Protein AF-A0A431LBN4-F1 (afdb_monomer_lite)

Foldseek 3Di:
DFWKWKDQPPDIDIADDPAQVVRVVVVLVVLCVVVVDPDPDDPHDCVSNVCVVVQNTKIWIDHPLNPDTRDIRGRDDPPPDDPVVVVVVVVVVCVVVSCVVVVVVVVVVVVPPPD

pLDDT: mean 71.43, std 18.52, range [35.38, 95.56]

Secondary structure (DSSP, 8-state):
-EEEEEE-SS-EEEEEESSHHHHHHHHHHHHHHGGG---TT-SS-HHHHHHHHTT---EEEEETTS--EEEEEPPP--SS--HHHHHHHHHHHHHHHHHHHHHHHHHHHHTTS--

Radius of gyration: 15.9 Å; chains: 1; bounding box: 34×31×49 Å

Sequence (115 aa):
MKKYLVATGIVLFRIEAETPQQAIATLKARIDARRHEVFQNAEIGMSLVTALDEHRLSFIVMDEGRTSLLGGELNWFEDGVPRSRYEEVVTRRLVNTMPALVSEHLYYQTDHTTA

Structure (mmCIF, N/CA/C/O backbone):
data_AF-A0A431LBN4-F1
#
_entry.id   AF-A0A431LBN4-F1
#
loop_
_atom_site.group_PDB
_atom_site.id
_atom_site.type_symbol
_atom_site.label_atom_id
_atom_site.label_alt_id
_atom_site.label_comp_id
_atom_site.label_asym_id
_atom_site.label_entity_id
_atom_site.label_seq_id
_atom_site.pdbx_PDB_ins_code
_atom_site.Cartn_x
_atom_site.Cartn_y
_atom_site.Cartn_z
_atom_site.occupancy
_atom_site.B_iso_or_equiv
_atom_site.auth_seq_id
_atom_site.auth_comp_id
_atom_site.auth_asym_id
_atom_site.auth_atom_id
_atom_site.pdbx_PDB_model_num
ATOM 1 N N . MET A 1 1 ? -6.814 12.893 12.541 1.00 72.06 1 MET A N 1
ATOM 2 C CA . MET A 1 1 ? -6.273 11.828 11.667 1.00 72.06 1 MET A CA 1
ATOM 3 C C . MET A 1 1 ? -6.048 10.565 12.479 1.00 72.06 1 MET A C 1
ATOM 5 O O . MET A 1 1 ? -5.709 10.672 13.652 1.00 72.06 1 MET A O 1
ATOM 9 N N . LYS A 1 2 ? -6.288 9.393 11.886 1.00 86.12 2 LYS A N 1
ATOM 10 C CA . LYS A 1 2 ? -6.039 8.078 12.492 1.00 86.12 2 LYS A CA 1
ATOM 11 C C . LYS A 1 2 ? -4.748 7.492 11.923 1.00 86.12 2 LYS A C 1
ATOM 13 O O . LYS A 1 2 ? -4.358 7.827 10.806 1.00 86.12 2 LYS A O 1
ATOM 18 N N . LYS A 1 3 ? -4.105 6.613 12.687 1.00 87.81 3 LYS A N 1
ATOM 19 C CA . LYS A 1 3 ? -2.928 5.863 12.249 1.00 87.81 3 LYS A CA 1
ATOM 20 C C . LYS A 1 3 ? -3.352 4.496 11.736 1.00 87.81 3 LYS A C 1
ATOM 22 O O . LYS A 1 3 ? -4.072 3.765 12.414 1.00 87.81 3 LYS A O 1
ATOM 27 N N . TYR A 1 4 ? -2.896 4.175 10.537 1.00 88.19 4 TYR A N 1
ATOM 28 C CA . TYR A 1 4 ? -3.131 2.909 9.866 1.00 88.19 4 TYR A CA 1
ATOM 29 C C . TYR A 1 4 ? -1.805 2.219 9.567 1.00 88.19 4 TYR A C 1
ATOM 31 O O . TYR A 1 4 ? -0.770 2.866 9.380 1.00 88.19 4 TYR A O 1
ATOM 39 N N . LEU A 1 5 ? -1.856 0.895 9.476 1.00 88.50 5 LEU A N 1
ATOM 40 C CA . LEU A 1 5 ? -0.776 0.089 8.930 1.00 88.50 5 LEU A CA 1
ATOM 41 C C . LEU A 1 5 ? -1.177 -0.404 7.550 1.00 88.50 5 LEU A C 1
ATOM 43 O O . LEU A 1 5 ? -2.177 -1.102 7.414 1.00 88.50 5 LEU A O 1
ATOM 47 N N . VAL A 1 6 ? -0.394 -0.051 6.534 1.00 88.31 6 VAL A N 1
ATOM 48 C CA . VAL A 1 6 ? -0.625 -0.482 5.156 1.00 88.31 6 VAL A CA 1
ATOM 49 C C . VAL A 1 6 ? 0.472 -1.460 4.749 1.00 88.31 6 VAL A C 1
ATOM 51 O O . VAL A 1 6 ? 1.648 -1.098 4.701 1.00 88.31 6 VAL A O 1
ATOM 54 N N . ALA A 1 7 ? 0.096 -2.707 4.478 1.00 87.62 7 ALA A N 1
ATOM 55 C CA . ALA A 1 7 ? 0.998 -3.758 4.025 1.00 87.62 7 ALA A CA 1
ATOM 56 C C . ALA A 1 7 ? 0.959 -3.896 2.499 1.00 87.62 7 ALA A C 1
ATOM 58 O O . ALA A 1 7 ? -0.117 -3.904 1.907 1.00 87.62 7 ALA A O 1
ATOM 59 N N . THR A 1 8 ? 2.131 -4.066 1.884 1.00 82.25 8 THR A N 1
ATOM 60 C CA . THR A 1 8 ? 2.315 -4.314 0.436 1.00 82.25 8 THR A CA 1
ATOM 61 C C . THR A 1 8 ? 2.730 -5.764 0.143 1.00 82.25 8 THR A C 1
ATOM 63 O O . THR A 1 8 ? 3.473 -6.054 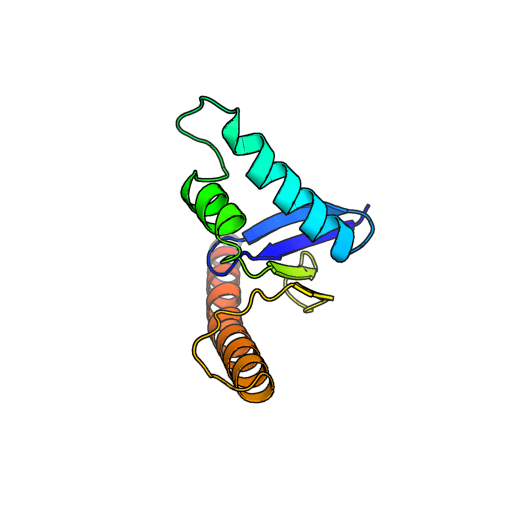-0.793 1.00 82.25 8 THR A O 1
ATOM 66 N N . GLY A 1 9 ? 2.299 -6.696 1.000 1.00 70.56 9 GLY A N 1
ATOM 67 C CA . GLY A 1 9 ? 2.702 -8.105 0.996 1.00 70.56 9 GLY A CA 1
ATOM 68 C C . GLY A 1 9 ? 3.787 -8.410 2.031 1.00 70.56 9 GLY A C 1
ATOM 69 O O . GLY A 1 9 ? 3.517 -9.136 2.982 1.00 70.56 9 GLY A O 1
ATOM 70 N N . ILE A 1 10 ? 4.990 -7.848 1.864 1.00 65.00 10 ILE A N 1
ATOM 71 C CA . ILE A 1 10 ? 6.151 -8.121 2.744 1.00 65.00 10 ILE A CA 1
ATOM 72 C C . ILE A 1 10 ? 6.507 -6.908 3.615 1.00 65.00 10 ILE A C 1
ATOM 74 O O . ILE A 1 10 ? 6.956 -7.067 4.746 1.00 65.00 10 ILE A O 1
ATOM 78 N N . VAL A 1 11 ? 6.280 -5.690 3.112 1.00 78.50 11 VAL A N 1
ATOM 79 C CA . VAL A 1 11 ? 6.641 -4.448 3.810 1.00 78.50 11 VAL A CA 1
ATOM 80 C C . VAL A 1 11 ? 5.398 -3.786 4.392 1.00 78.50 11 VAL A C 1
ATOM 82 O O . VAL A 1 11 ? 4.350 -3.730 3.741 1.00 78.50 11 VAL A O 1
ATOM 85 N N . LEU A 1 12 ? 5.532 -3.275 5.615 1.00 85.19 12 LEU A N 1
ATOM 86 C CA . LEU A 1 12 ? 4.501 -2.574 6.374 1.00 85.19 12 LEU A CA 1
ATOM 87 C C . LEU A 1 12 ? 4.874 -1.103 6.535 1.00 85.19 12 LEU A C 1
ATOM 89 O O . LEU A 1 12 ? 5.970 -0.790 6.992 1.00 85.19 12 LEU A O 1
ATOM 93 N N . PHE A 1 13 ? 3.929 -0.216 6.241 1.00 89.44 13 PHE A N 1
ATOM 94 C CA . PHE A 1 13 ? 4.096 1.226 6.375 1.00 89.44 13 PHE A CA 1
ATOM 95 C C . PHE A 1 13 ? 3.091 1.789 7.371 1.00 89.44 13 PHE A C 1
ATOM 97 O O . PHE A 1 13 ? 1.906 1.456 7.326 1.00 89.44 13 PHE A O 1
ATOM 104 N N . ARG A 1 14 ? 3.553 2.680 8.250 1.00 91.62 14 ARG A N 1
ATOM 105 C CA . ARG A 1 14 ? 2.667 3.506 9.079 1.00 91.62 14 ARG A CA 1
ATOM 106 C C . ARG A 1 14 ? 2.213 4.712 8.269 1.00 91.62 14 ARG A C 1
ATOM 108 O O . ARG A 1 14 ? 3.049 5.434 7.727 1.00 91.62 14 ARG A O 1
ATOM 115 N N . ILE A 1 15 ? 0.902 4.913 8.184 1.00 92.56 15 ILE A N 1
ATOM 116 C CA . ILE A 1 15 ? 0.281 5.988 7.409 1.00 92.56 15 ILE A CA 1
ATOM 117 C C . ILE A 1 15 ? -0.759 6.695 8.272 1.00 92.56 15 ILE A C 1
ATOM 119 O O . ILE A 1 15 ? -1.640 6.056 8.844 1.00 92.56 15 ILE A O 1
ATOM 123 N N . GLU A 1 16 ? -0.678 8.020 8.343 1.00 92.62 16 GLU A N 1
ATOM 124 C CA . GLU A 1 16 ? -1.726 8.839 8.944 1.00 92.62 16 GLU A CA 1
ATOM 125 C C . GLU A 1 16 ? -2.733 9.261 7.872 1.00 92.62 16 GLU A C 1
ATOM 127 O O . GLU A 1 16 ? -2.357 9.861 6.867 1.00 92.62 16 GLU A O 1
ATOM 132 N N . ALA A 1 17 ? -4.010 8.940 8.075 1.00 93.00 17 ALA A N 1
ATOM 133 C CA . ALA A 1 17 ? -5.093 9.289 7.155 1.00 93.00 17 ALA A CA 1
ATOM 134 C C . ALA A 1 17 ? -6.440 9.375 7.893 1.00 93.00 17 ALA A C 1
ATOM 136 O O . ALA A 1 17 ? -6.549 9.007 9.066 1.00 93.00 17 ALA A O 1
ATOM 137 N N . GLU A 1 18 ? -7.497 9.856 7.240 1.00 91.69 18 GLU A N 1
ATOM 138 C CA . GLU A 1 18 ? -8.842 9.852 7.836 1.00 91.69 18 GLU A CA 1
ATOM 139 C C . GLU A 1 18 ? -9.549 8.518 7.592 1.00 91.69 18 GLU A C 1
ATOM 141 O O . GLU A 1 18 ? -10.190 7.981 8.500 1.00 91.69 18 GLU A O 1
ATOM 146 N N . THR A 1 19 ? -9.349 7.921 6.414 1.00 90.38 19 THR A N 1
ATOM 147 C CA . THR A 1 19 ? -9.958 6.643 6.016 1.00 90.38 19 THR A CA 1
ATOM 148 C C . THR A 1 19 ? -8.915 5.606 5.575 1.00 90.38 19 THR A C 1
ATOM 150 O O . THR A 1 19 ? -7.818 5.979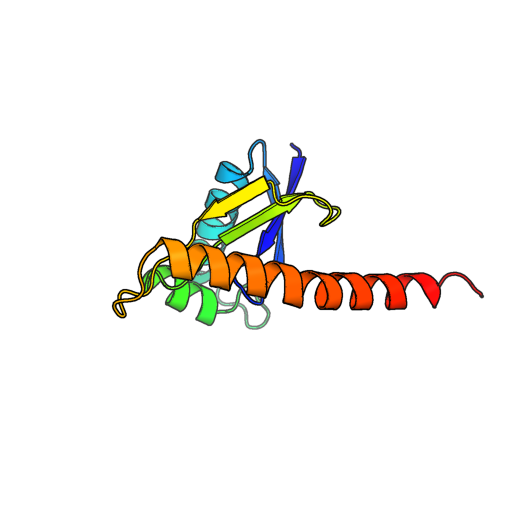 5.147 1.00 90.38 19 THR A O 1
ATOM 153 N N . PRO A 1 20 ? -9.238 4.297 5.623 1.00 86.56 20 PRO A N 1
ATOM 154 C CA . PRO A 1 20 ? -8.366 3.250 5.087 1.00 86.56 20 PRO A CA 1
ATOM 155 C C . PRO A 1 20 ? -8.019 3.448 3.604 1.00 86.56 20 PRO A C 1
ATOM 157 O O . PRO A 1 20 ? -6.878 3.247 3.198 1.00 86.56 20 PRO A O 1
ATOM 160 N N . GLN A 1 21 ? -8.982 3.896 2.794 1.00 88.12 21 GLN A N 1
ATOM 161 C CA . GLN A 1 21 ? -8.785 4.163 1.366 1.00 88.12 21 GLN A CA 1
ATOM 162 C C . GLN A 1 21 ? -7.795 5.308 1.145 1.00 88.12 21 GLN A C 1
ATOM 164 O O . GLN A 1 21 ? -6.909 5.209 0.297 1.00 88.12 21 GLN A O 1
ATOM 169 N N . GLN A 1 22 ? -7.896 6.375 1.944 1.00 92.81 22 GLN A N 1
ATOM 170 C CA . GLN A 1 22 ? -6.909 7.449 1.916 1.00 92.81 22 GLN A CA 1
ATOM 171 C C . GLN A 1 22 ? -5.523 6.940 2.322 1.00 92.81 22 GLN A C 1
ATOM 173 O O . GLN A 1 22 ? -4.549 7.322 1.688 1.00 92.81 22 GLN A O 1
ATOM 178 N N . ALA A 1 23 ? -5.416 6.035 3.301 1.00 92.31 23 ALA A N 1
ATOM 179 C CA . ALA A 1 23 ? -4.124 5.471 3.694 1.00 92.31 23 ALA A CA 1
ATOM 180 C C . ALA A 1 23 ? -3.428 4.725 2.536 1.00 92.31 23 ALA A C 1
ATOM 182 O O . ALA A 1 23 ? -2.223 4.887 2.332 1.00 92.31 23 ALA A O 1
ATOM 183 N N . ILE A 1 24 ? -4.183 3.958 1.739 1.00 91.25 24 ILE A N 1
ATOM 184 C CA . ILE A 1 24 ? -3.662 3.309 0.523 1.00 91.25 24 ILE A CA 1
ATOM 185 C C . ILE A 1 24 ? -3.225 4.360 -0.500 1.00 91.25 24 ILE A C 1
ATOM 187 O O . ILE A 1 24 ? -2.113 4.278 -1.021 1.00 91.25 24 ILE A O 1
ATOM 191 N N . ALA A 1 25 ? -4.071 5.357 -0.775 1.00 93.75 25 ALA A N 1
ATOM 192 C CA . ALA A 1 25 ? -3.759 6.418 -1.730 1.00 93.75 25 ALA A CA 1
ATOM 193 C C . ALA A 1 25 ? -2.491 7.195 -1.331 1.00 93.75 25 ALA A C 1
ATOM 195 O O . ALA A 1 25 ? -1.621 7.432 -2.168 1.00 93.75 25 ALA A O 1
ATOM 196 N N . THR A 1 26 ? -2.336 7.516 -0.044 1.00 95.56 26 THR A N 1
ATOM 197 C CA . THR A 1 26 ? -1.138 8.159 0.504 1.00 95.56 26 THR A CA 1
ATOM 198 C C . THR A 1 26 ? 0.099 7.283 0.334 1.00 95.56 26 THR A C 1
ATOM 200 O O . THR A 1 26 ? 1.139 7.789 -0.085 1.00 95.56 26 THR A O 1
ATOM 203 N N . LEU A 1 27 ? 0.018 5.975 0.612 1.00 93.94 27 LEU A N 1
ATOM 204 C CA . LEU A 1 27 ? 1.159 5.083 0.395 1.00 93.94 27 LEU A CA 1
ATOM 205 C C . LEU A 1 27 ? 1.533 4.998 -1.092 1.00 93.94 27 LEU A C 1
ATOM 207 O O . LEU A 1 27 ? 2.713 5.085 -1.417 1.00 93.94 27 LEU A O 1
ATOM 211 N N . LYS A 1 28 ? 0.556 4.889 -1.998 1.00 93.50 28 LYS A N 1
ATOM 212 C CA . LYS A 1 28 ? 0.812 4.907 -3.447 1.00 93.50 28 LYS A CA 1
ATOM 213 C C . LYS A 1 28 ? 1.513 6.192 -3.881 1.00 93.50 28 LYS A C 1
ATOM 215 O O . LYS A 1 28 ? 2.493 6.115 -4.611 1.00 93.50 28 LYS A O 1
ATOM 220 N N . ALA A 1 29 ? 1.075 7.347 -3.381 1.00 93.56 29 ALA A N 1
ATOM 221 C CA . ALA A 1 29 ? 1.720 8.627 -3.665 1.00 93.56 29 ALA A CA 1
ATOM 222 C C . ALA A 1 29 ? 3.161 8.691 -3.128 1.00 93.56 29 ALA A C 1
ATOM 224 O O . ALA A 1 29 ? 4.043 9.191 -3.818 1.00 93.56 29 ALA A O 1
ATOM 225 N N . ARG A 1 30 ? 3.432 8.142 -1.933 1.00 92.75 30 ARG A N 1
ATOM 226 C CA . ARG A 1 30 ? 4.803 8.027 -1.395 1.00 92.75 30 ARG A CA 1
ATOM 227 C C . ARG A 1 30 ? 5.683 7.123 -2.261 1.00 92.75 30 ARG A C 1
ATOM 229 O O . ARG A 1 30 ? 6.835 7.463 -2.516 1.00 92.75 30 ARG A O 1
ATOM 236 N N . ILE A 1 31 ? 5.148 5.986 -2.713 1.00 90.94 31 ILE A N 1
ATOM 237 C CA . ILE A 1 31 ? 5.858 5.077 -3.622 1.00 90.94 31 ILE A CA 1
ATOM 238 C C . ILE A 1 31 ? 6.141 5.777 -4.953 1.00 90.94 31 ILE A C 1
ATOM 240 O O . ILE A 1 31 ? 7.244 5.672 -5.468 1.00 90.94 31 ILE A O 1
ATOM 244 N N . ASP A 1 32 ? 5.193 6.532 -5.496 1.00 90.81 32 ASP A N 1
ATOM 245 C CA . ASP A 1 32 ? 5.398 7.252 -6.752 1.00 90.81 32 ASP A CA 1
ATOM 246 C C . ASP A 1 32 ? 6.430 8.387 -6.615 1.00 90.81 32 ASP A C 1
ATOM 248 O O . ASP A 1 32 ? 7.355 8.496 -7.421 1.00 90.81 32 ASP A O 1
ATOM 252 N N . ALA A 1 33 ? 6.363 9.162 -5.526 1.00 89.31 33 ALA A N 1
ATOM 253 C CA . ALA A 1 33 ? 7.318 10.231 -5.229 1.00 89.31 33 ALA A CA 1
ATOM 254 C C . ALA A 1 33 ? 8.767 9.723 -5.137 1.00 89.31 33 ALA A C 1
ATOM 256 O O . ALA A 1 33 ? 9.697 10.422 -5.553 1.00 89.31 33 ALA A O 1
ATOM 257 N N . ARG A 1 34 ? 8.962 8.472 -4.685 1.00 86.81 34 ARG A N 1
ATOM 258 C CA . ARG A 1 34 ? 10.277 7.821 -4.616 1.00 86.81 34 ARG A CA 1
ATOM 259 C C . ARG A 1 34 ? 11.019 7.832 -5.954 1.00 86.81 34 ARG A C 1
ATOM 261 O O . ARG A 1 34 ? 12.249 7.860 -5.931 1.00 86.81 34 ARG A O 1
ATOM 268 N N . ARG A 1 35 ? 10.329 7.855 -7.103 1.00 86.38 35 ARG A N 1
ATOM 269 C CA . ARG A 1 35 ? 10.961 7.960 -8.437 1.00 86.38 35 ARG A CA 1
ATOM 270 C C . ARG A 1 35 ? 11.929 9.129 -8.555 1.00 86.38 35 ARG A C 1
ATOM 272 O O . ARG A 1 35 ? 12.906 9.045 -9.292 1.00 86.38 35 ARG A O 1
ATOM 279 N N . HIS A 1 36 ? 11.628 10.217 -7.858 1.00 84.00 36 HIS A N 1
ATOM 280 C CA . HIS A 1 36 ? 12.351 11.475 -7.967 1.00 84.00 36 HIS A CA 1
ATOM 281 C C . HIS A 1 36 ? 13.386 11.663 -6.847 1.00 84.00 36 HIS A C 1
ATOM 283 O O . HIS A 1 36 ? 14.127 12.644 -6.854 1.00 84.00 36 HIS A O 1
ATOM 289 N N . GLU A 1 37 ? 13.481 10.725 -5.900 1.00 81.62 37 GLU A N 1
ATOM 290 C CA . GLU A 1 37 ? 14.446 10.784 -4.801 1.00 81.62 37 GLU A CA 1
ATOM 291 C C . GLU A 1 37 ? 15.789 10.141 -5.190 1.00 81.62 37 GLU A C 1
ATOM 293 O O . GLU A 1 37 ? 15.853 9.031 -5.718 1.00 81.62 37 GLU A O 1
ATOM 298 N N . VAL A 1 38 ? 16.902 10.812 -4.886 1.00 66.94 38 VAL A N 1
ATOM 299 C CA . VAL A 1 38 ? 18.257 10.370 -5.289 1.00 66.94 38 VAL A CA 1
ATOM 300 C C . VAL A 1 38 ? 18.974 9.581 -4.174 1.00 66.94 38 VAL A C 1
ATOM 302 O O . VAL A 1 38 ? 20.078 9.073 -4.355 1.00 66.94 38 VAL A O 1
ATOM 305 N N . PHE A 1 39 ? 18.363 9.437 -2.996 1.00 70.50 39 PHE A N 1
ATOM 306 C CA . PHE A 1 39 ? 19.050 8.926 -1.807 1.00 70.50 39 PHE A CA 1
ATOM 307 C C . PHE A 1 39 ? 19.210 7.396 -1.780 1.00 70.50 39 PHE A C 1
ATOM 309 O O . PHE A 1 39 ? 18.290 6.644 -2.107 1.00 70.50 39 PHE A O 1
ATOM 316 N N . GLN A 1 40 ? 20.380 6.941 -1.313 1.00 59.31 40 GLN A N 1
ATOM 317 C CA . GLN A 1 40 ? 20.745 5.521 -1.198 1.00 59.31 40 GLN A CA 1
ATOM 318 C C . GLN A 1 40 ? 20.054 4.779 -0.030 1.00 59.31 40 GLN A C 1
ATOM 320 O O . GLN A 1 40 ? 20.011 3.556 -0.053 1.00 59.31 40 GLN A O 1
ATOM 325 N N . ASN A 1 41 ? 19.450 5.491 0.935 1.00 61.03 41 ASN A N 1
ATOM 326 C CA . ASN A 1 41 ? 18.826 4.917 2.146 1.00 61.03 41 ASN A CA 1
ATOM 327 C C . ASN A 1 41 ? 17.318 5.209 2.252 1.00 61.03 41 ASN A C 1
ATOM 329 O O . ASN A 1 41 ? 16.802 5.481 3.335 1.00 61.03 41 ASN A O 1
ATOM 333 N N . ALA A 1 42 ? 16.608 5.230 1.127 1.00 70.69 42 ALA A N 1
ATOM 334 C CA . ALA A 1 42 ? 15.179 5.517 1.135 1.00 70.69 42 ALA A CA 1
ATOM 335 C C . ALA A 1 42 ? 14.373 4.391 1.812 1.00 70.69 42 ALA A C 1
ATOM 337 O O . ALA A 1 42 ? 14.602 3.213 1.547 1.00 70.69 42 ALA A O 1
ATOM 338 N N . GLU A 1 43 ? 13.383 4.767 2.629 1.00 77.94 43 GLU A N 1
ATOM 339 C CA . GLU A 1 43 ? 12.432 3.846 3.282 1.00 77.94 43 GLU A CA 1
ATOM 340 C C . GLU A 1 43 ? 11.663 2.988 2.260 1.00 77.94 43 GLU A C 1
ATOM 342 O O . GLU A 1 43 ? 11.269 1.858 2.542 1.00 77.94 43 GLU A O 1
ATOM 347 N N . ILE A 1 44 ? 11.475 3.519 1.048 1.00 85.12 44 ILE A N 1
ATOM 348 C CA . ILE A 1 44 ? 10.840 2.833 -0.075 1.00 85.12 44 ILE A CA 1
ATOM 349 C C . ILE A 1 44 ? 11.917 2.458 -1.094 1.00 85.12 44 ILE A C 1
ATOM 351 O O . ILE A 1 44 ? 12.577 3.315 -1.688 1.00 85.12 44 ILE A O 1
ATOM 355 N N . GLY A 1 45 ? 12.083 1.155 -1.317 1.00 84.81 45 GLY A N 1
ATOM 356 C CA . GLY A 1 45 ? 12.952 0.633 -2.369 1.00 84.81 45 GLY A CA 1
ATOM 357 C C . GLY A 1 45 ? 12.340 0.800 -3.762 1.00 84.81 45 GLY A C 1
ATOM 358 O O . GLY A 1 45 ? 11.124 0.705 -3.931 1.00 84.81 45 GLY A O 1
ATOM 359 N N . MET A 1 46 ? 13.185 0.967 -4.786 1.00 87.75 46 MET A N 1
ATOM 360 C CA . MET A 1 46 ? 12.739 1.076 -6.187 1.00 87.75 46 MET A CA 1
ATOM 361 C C . MET A 1 46 ? 11.953 -0.150 -6.677 1.00 87.75 46 MET A C 1
ATOM 363 O O . MET A 1 46 ? 11.120 -0.023 -7.567 1.00 87.75 46 MET A O 1
ATOM 367 N N . SER A 1 47 ? 12.144 -1.320 -6.059 1.00 85.50 47 SER A N 1
ATOM 368 C CA . SER A 1 47 ? 11.357 -2.526 -6.347 1.00 85.50 47 SER A CA 1
ATOM 369 C C . SER A 1 47 ? 9.857 -2.349 -6.083 1.00 85.50 47 SER A C 1
ATOM 371 O O . SER A 1 47 ? 9.049 -2.927 -6.806 1.00 85.50 47 SER A O 1
ATOM 373 N N . LEU A 1 48 ? 9.470 -1.537 -5.091 1.00 86.69 48 LEU A N 1
ATOM 374 C CA . LEU A 1 48 ? 8.065 -1.208 -4.837 1.00 86.69 48 LEU A CA 1
ATOM 375 C C . LEU A 1 48 ? 7.504 -0.269 -5.905 1.00 86.69 48 LEU A C 1
ATOM 377 O O . LEU A 1 48 ? 6.347 -0.416 -6.280 1.00 86.69 48 LEU A O 1
ATOM 381 N N . VAL A 1 49 ? 8.321 0.647 -6.428 1.00 89.25 49 VAL A N 1
ATOM 382 C CA . VAL A 1 49 ? 7.934 1.526 -7.541 1.00 89.25 49 VAL A CA 1
ATOM 383 C C . VAL A 1 49 ? 7.646 0.694 -8.788 1.00 89.25 49 VAL A C 1
ATOM 385 O O . VAL A 1 49 ? 6.557 0.780 -9.345 1.00 89.25 49 VAL A O 1
ATOM 388 N N . THR A 1 50 ? 8.571 -0.193 -9.164 1.00 88.31 50 THR A N 1
ATOM 389 C CA . THR A 1 50 ? 8.389 -1.103 -10.304 1.00 88.31 50 THR A CA 1
ATOM 390 C C . THR A 1 50 ? 7.170 -2.009 -10.121 1.00 88.31 50 THR A C 1
ATOM 392 O O . THR A 1 50 ? 6.376 -2.178 -11.040 1.00 88.31 50 THR A O 1
ATOM 395 N N . ALA A 1 51 ? 6.964 -2.563 -8.923 1.00 85.56 51 ALA A N 1
ATOM 396 C CA . ALA A 1 51 ? 5.796 -3.397 -8.655 1.00 85.56 51 ALA A CA 1
ATOM 397 C C . ALA A 1 51 ? 4.472 -2.608 -8.681 1.00 85.56 51 ALA A C 1
ATOM 399 O O . ALA A 1 51 ? 3.431 -3.191 -8.993 1.00 85.56 51 ALA A O 1
ATOM 400 N N . LEU A 1 52 ? 4.490 -1.313 -8.341 1.00 87.00 52 LEU A N 1
ATOM 401 C CA . LEU A 1 52 ? 3.327 -0.434 -8.470 1.00 87.00 52 LEU A CA 1
ATOM 402 C C . LEU A 1 52 ? 2.982 -0.198 -9.946 1.00 87.00 52 LEU A C 1
ATOM 404 O O . LEU A 1 52 ? 1.813 -0.333 -10.302 1.00 87.00 52 LEU A O 1
ATOM 408 N N . ASP A 1 53 ? 3.986 0.085 -10.783 1.00 87.62 53 ASP A N 1
ATOM 409 C CA . ASP A 1 53 ? 3.833 0.285 -12.236 1.00 87.62 53 ASP A CA 1
ATOM 410 C C . ASP A 1 53 ? 3.263 -0.937 -12.944 1.00 87.62 53 ASP A C 1
ATOM 412 O O . ASP A 1 53 ? 2.397 -0.834 -13.806 1.00 87.62 53 ASP A O 1
ATOM 416 N N . GLU A 1 54 ? 3.736 -2.11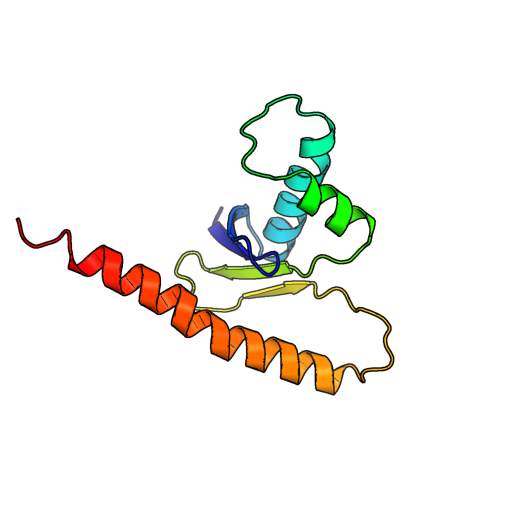6 -12.555 1.00 86.12 54 GLU A N 1
ATOM 417 C CA . GLU A 1 54 ? 3.305 -3.382 -13.141 1.00 86.12 54 GLU A CA 1
ATOM 418 C C . GLU A 1 54 ? 1.962 -3.862 -12.564 1.00 86.12 54 GLU A C 1
ATOM 420 O O . GLU A 1 54 ? 1.546 -4.986 -12.832 1.00 86.12 54 GLU A O 1
ATOM 425 N N . HIS A 1 55 ? 1.295 -3.043 -11.739 1.00 83.75 55 HIS A N 1
ATOM 426 C CA . HIS A 1 55 ? 0.056 -3.389 -11.040 1.00 83.75 55 HIS A CA 1
ATOM 427 C C . HIS A 1 55 ? 0.155 -4.710 -10.256 1.00 83.75 55 HIS A C 1
ATOM 429 O O . HIS A 1 55 ? -0.806 -5.462 -10.150 1.00 83.75 55 HIS A O 1
ATOM 435 N N . ARG A 1 56 ? 1.326 -5.003 -9.676 1.00 82.31 56 ARG A N 1
ATOM 436 C CA . ARG A 1 56 ? 1.604 -6.248 -8.935 1.00 82.31 56 ARG A CA 1
ATOM 437 C C . ARG A 1 56 ? 1.434 -6.116 -7.425 1.00 82.31 56 ARG A C 1
ATOM 439 O O . ARG A 1 56 ? 1.429 -7.120 -6.714 1.00 82.31 56 ARG A O 1
ATOM 446 N N . LEU A 1 57 ? 1.319 -4.891 -6.910 1.00 82.00 57 LEU A N 1
ATOM 447 C CA . LEU A 1 57 ? 1.168 -4.647 -5.475 1.00 82.00 57 LEU A CA 1
ATOM 448 C C . LEU A 1 57 ? -0.263 -4.875 -5.002 1.00 82.00 57 LEU A C 1
ATOM 4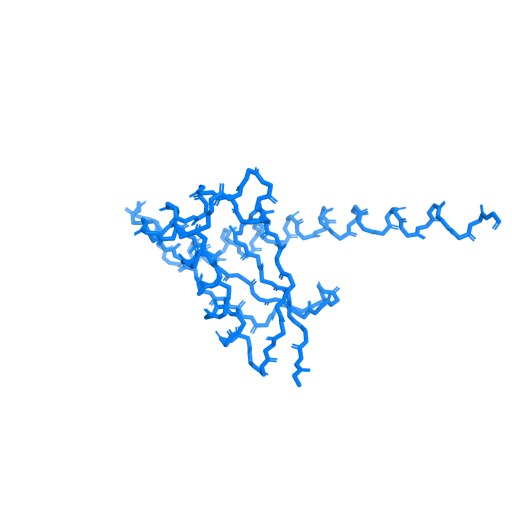50 O O . LEU A 1 57 ? -1.193 -4.260 -5.510 1.00 82.00 57 LEU A O 1
ATOM 454 N N . SER A 1 58 ? -0.421 -5.688 -3.965 1.00 83.31 58 SER A N 1
ATOM 455 C CA . SER A 1 58 ? -1.643 -5.735 -3.163 1.00 83.31 58 SER A CA 1
ATOM 456 C C . SER A 1 58 ? -1.459 -4.904 -1.898 1.00 83.31 58 SER A C 1
ATOM 458 O O . SER A 1 58 ? -0.405 -4.972 -1.272 1.00 83.31 58 SER A O 1
ATOM 460 N N . PHE A 1 59 ? -2.482 -4.151 -1.514 1.00 85.94 59 PHE A N 1
ATOM 461 C CA . PHE A 1 59 ? -2.504 -3.274 -0.351 1.00 85.94 59 PHE A CA 1
ATOM 462 C C . PHE A 1 59 ? -3.498 -3.792 0.670 1.00 85.94 59 PHE A C 1
ATOM 464 O O . PHE A 1 59 ? -4.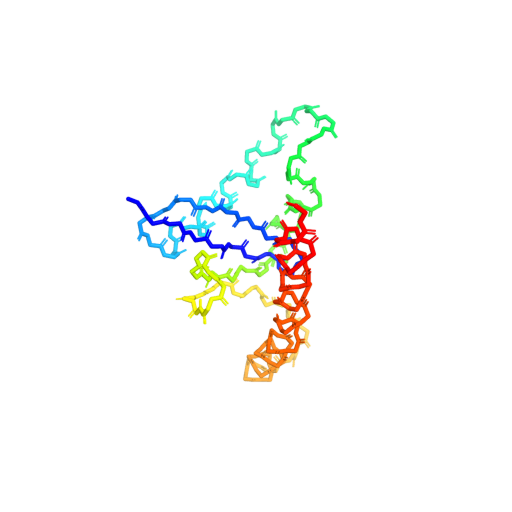644 -4.079 0.340 1.00 85.94 59 PHE A O 1
ATOM 471 N N . ILE A 1 60 ? -3.074 -3.880 1.920 1.00 87.50 60 ILE A N 1
ATOM 472 C CA . ILE A 1 60 ? -3.911 -4.335 3.028 1.00 87.50 60 ILE A CA 1
ATOM 473 C C . ILE A 1 60 ? -3.801 -3.310 4.139 1.00 87.50 60 ILE A C 1
ATOM 475 O O . ILE A 1 60 ? -2.693 -2.943 4.514 1.00 87.50 60 ILE A O 1
ATOM 479 N N . VAL A 1 61 ? -4.932 -2.850 4.661 1.00 86.62 61 VAL A N 1
ATOM 480 C CA . VAL A 1 61 ? -4.990 -1.819 5.696 1.00 86.62 61 VAL A CA 1
ATOM 481 C C . VAL A 1 61 ? -5.471 -2.427 6.996 1.00 86.62 61 VAL A C 1
ATOM 483 O O . VAL A 1 61 ? -6.547 -3.018 7.056 1.00 86.62 61 VAL A O 1
ATOM 486 N N . MET A 1 62 ? -4.691 -2.229 8.046 1.00 86.75 62 MET A N 1
ATOM 487 C CA . MET A 1 62 ? -5.021 -2.600 9.413 1.00 86.75 62 MET A CA 1
ATOM 488 C C . MET A 1 62 ? -5.065 -1.352 10.292 1.00 86.75 62 MET A C 1
ATOM 490 O O . MET A 1 62 ? -4.510 -0.303 9.940 1.00 86.75 62 MET A O 1
ATOM 494 N N . ASP A 1 63 ? -5.703 -1.464 11.452 1.00 83.00 63 ASP A N 1
ATOM 495 C CA . ASP A 1 63 ? -5.464 -0.493 12.519 1.00 83.00 63 ASP A CA 1
ATOM 496 C C . ASP A 1 63 ? -3.994 -0.531 12.986 1.00 83.00 63 ASP A C 1
ATOM 498 O O . ASP A 1 63 ? -3.237 -1.462 12.699 1.00 83.00 63 ASP A O 1
ATOM 502 N N . GLU A 1 64 ? -3.559 0.517 13.689 1.00 79.12 64 GLU A N 1
ATOM 503 C CA . GLU A 1 64 ? -2.177 0.637 14.171 1.00 79.12 64 GLU A CA 1
ATOM 504 C C . GLU A 1 64 ? -1.754 -0.516 15.099 1.00 79.12 64 GLU A C 1
ATOM 506 O O . GLU A 1 64 ? -0.578 -0.882 15.133 1.00 79.12 64 GLU A O 1
ATOM 511 N N . GLY A 1 65 ? -2.711 -1.118 15.810 1.00 74.44 65 GLY A N 1
ATOM 512 C CA . GLY A 1 65 ? -2.481 -2.254 16.698 1.00 74.44 65 GLY A CA 1
ATOM 513 C C . GLY A 1 65 ? -2.332 -3.596 15.977 1.00 74.44 65 GLY A C 1
ATOM 514 O O . GLY A 1 65 ? -2.018 -4.584 16.635 1.00 74.44 65 GLY A O 1
ATOM 515 N N . ARG A 1 66 ? -2.545 -3.650 14.652 1.00 70.31 66 ARG A N 1
ATOM 516 C CA . ARG A 1 66 ? -2.662 -4.894 13.863 1.00 70.31 66 ARG A CA 1
ATOM 517 C C . ARG A 1 66 ? -3.757 -5.828 14.386 1.00 70.31 66 ARG A C 1
ATOM 519 O O . ARG A 1 66 ? -3.677 -7.037 14.179 1.00 70.31 66 ARG A O 1
ATOM 526 N N . THR A 1 67 ? -4.756 -5.298 15.085 1.00 66.50 67 THR A N 1
ATOM 527 C CA . THR A 1 67 ? -5.809 -6.111 15.702 1.00 66.50 67 THR A CA 1
ATOM 528 C C . THR A 1 67 ? -6.964 -6.352 14.739 1.00 66.50 67 THR A C 1
ATOM 530 O O . THR A 1 67 ? -7.596 -7.406 14.809 1.00 66.50 67 THR A O 1
ATOM 533 N N . SER A 1 68 ? -7.196 -5.428 13.801 1.00 71.00 68 SER A N 1
ATOM 534 C CA . SER A 1 68 ? -8.297 -5.520 12.839 1.00 71.00 68 SER A CA 1
ATOM 535 C C . SER A 1 68 ? -7.852 -5.235 11.408 1.00 71.00 68 SER A C 1
ATOM 537 O O . SER A 1 68 ? -7.186 -4.236 11.128 1.00 71.00 68 SER A O 1
ATOM 539 N N . LEU A 1 69 ? -8.306 -6.081 10.479 1.00 79.19 69 LEU A N 1
ATOM 540 C CA . LEU A 1 69 ? -8.265 -5.812 9.044 1.00 79.19 69 LEU A CA 1
ATOM 541 C C . LEU A 1 69 ? -9.391 -4.834 8.686 1.00 79.19 69 LEU A C 1
ATOM 543 O O . LEU A 1 69 ? -10.566 -5.147 8.857 1.00 79.19 69 LEU A O 1
ATOM 547 N N . LEU A 1 70 ? -9.031 -3.657 8.180 1.00 79.62 70 LEU A N 1
ATOM 548 C CA . LEU A 1 70 ? -9.974 -2.578 7.875 1.00 79.62 70 LEU A CA 1
ATOM 549 C C . LEU A 1 70 ? -10.335 -2.499 6.388 1.00 79.62 70 LEU A C 1
ATOM 551 O O . LEU A 1 70 ? -11.358 -1.917 6.034 1.00 79.62 70 LEU A O 1
ATOM 555 N N . GLY A 1 71 ? -9.499 -3.056 5.512 1.00 78.38 71 GLY A N 1
ATOM 556 C CA . GLY A 1 71 ? -9.748 -3.090 4.074 1.00 78.38 71 GLY A CA 1
ATOM 557 C C . GLY A 1 71 ? -8.497 -3.417 3.269 1.00 78.38 71 GLY A C 1
ATOM 558 O O . GLY A 1 71 ? -7.451 -3.748 3.823 1.00 78.38 71 GLY A O 1
ATOM 559 N N . GLY A 1 72 ? -8.596 -3.311 1.948 1.00 82.19 72 GLY A N 1
ATOM 560 C CA . GLY A 1 72 ? -7.465 -3.528 1.060 1.00 82.19 72 GLY A CA 1
ATOM 561 C C . GLY A 1 72 ? -7.828 -3.395 -0.412 1.00 82.19 72 GLY A C 1
ATOM 562 O O . GLY A 1 72 ? -8.997 -3.439 -0.786 1.00 82.19 72 GLY A O 1
ATOM 563 N N . GLU A 1 73 ? -6.799 -3.251 -1.236 1.00 81.94 73 GLU A N 1
ATOM 564 C CA . GLU A 1 73 ? -6.866 -3.329 -2.689 1.00 81.94 73 GLU A CA 1
ATOM 565 C C . GLU A 1 73 ? -5.966 -4.472 -3.136 1.00 81.94 73 GLU A C 1
ATOM 567 O O . GLU A 1 73 ? -4.743 -4.385 -3.050 1.00 81.94 73 GLU A O 1
ATOM 572 N N . LEU A 1 74 ? -6.564 -5.568 -3.583 1.00 76.38 74 LEU A N 1
ATOM 573 C CA . LEU A 1 74 ? -5.802 -6.715 -4.045 1.00 76.38 74 LEU A CA 1
ATOM 574 C C . LEU A 1 74 ? -5.631 -6.611 -5.554 1.00 76.38 74 LEU A C 1
ATOM 576 O O . LEU A 1 74 ? -6.622 -6.636 -6.284 1.00 76.38 74 LEU A O 1
ATOM 580 N N . ASN A 1 75 ? -4.385 -6.519 -6.013 1.00 70.81 75 ASN A N 1
ATOM 581 C CA . ASN A 1 75 ? -4.112 -6.675 -7.431 1.00 70.81 75 ASN A CA 1
ATOM 582 C C . ASN A 1 75 ? -4.090 -8.156 -7.794 1.00 70.81 75 ASN A C 1
ATOM 584 O O . ASN A 1 75 ? -3.556 -9.006 -7.078 1.00 70.81 75 ASN A O 1
ATOM 588 N N . TRP A 1 76 ? -4.741 -8.430 -8.911 1.00 58.22 76 TRP A N 1
ATOM 589 C CA . TRP A 1 76 ? -5.015 -9.742 -9.449 1.00 58.22 76 TRP A CA 1
ATOM 590 C C . TRP A 1 76 ? -3.949 -10.098 -10.480 1.00 58.22 76 TRP A C 1
ATOM 592 O O . TRP A 1 76 ? -3.818 -9.402 -11.482 1.00 58.22 76 TRP A O 1
ATOM 602 N N . PHE A 1 77 ? -3.206 -11.184 -10.266 1.00 54.81 77 PHE A N 1
ATOM 603 C CA . PHE A 1 77 ? -2.458 -11.794 -11.362 1.00 54.81 77 PHE A CA 1
ATOM 604 C C . PHE A 1 77 ? -3.425 -12.676 -12.152 1.00 54.81 77 PHE A C 1
ATOM 606 O O . PHE A 1 77 ? -3.947 -13.661 -11.623 1.00 54.81 77 PHE A O 1
ATOM 613 N N . GLU A 1 78 ? -3.691 -12.294 -13.401 1.00 44.19 78 GLU A N 1
ATOM 614 C CA . GLU A 1 78 ? -4.462 -13.073 -14.373 1.00 44.19 78 GLU A CA 1
ATOM 615 C C . GLU A 1 78 ? -3.721 -14.358 -14.771 1.00 44.19 78 GLU A C 1
ATOM 617 O O . GLU A 1 78 ? -3.253 -14.489 -15.889 1.00 44.19 78 GLU A O 1
ATOM 622 N N . ASP A 1 79 ? -3.655 -15.344 -13.879 1.00 47.59 79 ASP A N 1
ATOM 623 C CA . ASP A 1 79 ? -3.240 -16.712 -14.228 1.00 47.59 79 ASP A CA 1
ATOM 624 C C . ASP A 1 79 ? -4.384 -17.705 -13.964 1.00 47.59 79 ASP A C 1
ATOM 626 O O . ASP A 1 79 ? -4.229 -18.724 -13.292 1.00 47.59 79 ASP A O 1
ATOM 630 N N . GLY A 1 80 ? -5.588 -17.391 -14.458 1.00 51.06 80 GLY A N 1
ATOM 631 C CA . GLY A 1 80 ? -6.708 -18.346 -14.537 1.00 51.06 80 GLY A CA 1
ATOM 632 C C . GLY A 1 80 ? -7.255 -18.879 -13.203 1.00 51.06 80 GLY A C 1
ATOM 633 O O . GLY A 1 80 ? -8.065 -19.807 -13.193 1.00 51.06 80 GLY A O 1
ATOM 634 N N . VAL A 1 81 ? -6.847 -18.320 -12.063 1.00 53.19 81 VAL A N 1
ATOM 635 C CA . VAL A 1 81 ? -7.410 -18.672 -10.754 1.00 53.19 81 VAL A CA 1
ATOM 636 C C . VAL A 1 81 ? -8.803 -18.039 -10.641 1.00 53.19 81 VAL A C 1
ATOM 638 O O . VAL A 1 81 ? -8.974 -16.913 -11.061 1.00 53.19 81 VAL A O 1
ATOM 641 N N . PRO A 1 82 ? -9.845 -18.694 -10.115 1.00 55.88 82 PRO A N 1
ATOM 642 C CA . PRO A 1 82 ? -11.123 -18.026 -9.847 1.00 55.88 82 PRO A CA 1
ATOM 643 C C . PRO A 1 82 ? -11.029 -17.083 -8.640 1.00 55.88 82 PRO A C 1
ATOM 645 O O . PRO A 1 82 ? -10.388 -17.421 -7.643 1.00 55.88 82 PRO A O 1
ATOM 648 N N . ARG A 1 83 ? -11.704 -15.924 -8.690 1.00 50.56 83 ARG A N 1
ATOM 649 C CA . ARG A 1 83 ? -11.654 -14.878 -7.643 1.00 50.56 83 ARG A CA 1
ATOM 650 C C . ARG A 1 83 ? -11.896 -15.405 -6.225 1.00 50.56 83 ARG A C 1
ATOM 652 O O . ARG A 1 83 ? -11.170 -15.044 -5.305 1.00 50.56 83 ARG A O 1
ATOM 659 N N . SER A 1 84 ? -12.841 -16.328 -6.074 1.00 56.47 84 SER A N 1
ATOM 660 C CA . SER A 1 84 ? -13.165 -16.983 -4.800 1.00 56.47 84 SER A CA 1
ATOM 661 C C . SER A 1 84 ? -11.998 -17.778 -4.205 1.00 56.47 84 SER A C 1
ATOM 663 O O . SER A 1 84 ? -11.769 -17.741 -3.000 1.00 56.47 84 SER A O 1
ATOM 665 N N . ARG A 1 85 ? -11.210 -18.461 -5.045 1.00 55.31 85 ARG A N 1
ATOM 666 C CA . ARG A 1 85 ? -10.034 -19.230 -4.611 1.00 55.31 85 ARG A CA 1
ATOM 667 C C . ARG A 1 85 ? -8.883 -18.325 -4.186 1.00 55.31 85 ARG A C 1
ATOM 669 O O . ARG A 1 85 ? -8.103 -18.680 -3.310 1.00 55.31 85 ARG A O 1
ATOM 676 N N . TYR A 1 86 ? -8.760 -17.162 -4.813 1.00 54.22 86 TYR A N 1
ATOM 677 C CA . TYR A 1 86 ? -7.756 -16.170 -4.449 1.00 54.22 86 TYR A CA 1
ATOM 678 C C . TYR A 1 86 ? -8.093 -15.484 -3.126 1.00 54.22 86 TYR A C 1
ATOM 680 O O . TYR A 1 86 ? -7.221 -15.373 -2.271 1.00 54.22 86 TYR A O 1
ATOM 688 N N . GLU A 1 87 ? -9.353 -15.092 -2.922 1.00 52.75 87 GLU A N 1
ATOM 689 C CA . GLU A 1 87 ? -9.826 -14.553 -1.642 1.00 52.75 87 GLU A CA 1
ATOM 690 C C . GLU A 1 87 ? -9.579 -15.561 -0.508 1.00 52.75 87 GLU A C 1
ATOM 692 O O . GLU A 1 87 ? -9.057 -15.185 0.541 1.00 52.75 87 GLU A O 1
ATOM 697 N N . GLU A 1 88 ? -9.820 -16.855 -0.745 1.00 57.44 88 GLU A N 1
ATOM 698 C CA . GLU A 1 88 ? -9.482 -17.933 0.191 1.00 57.44 88 GLU A CA 1
ATOM 699 C C . GLU A 1 88 ? -7.967 -18.035 0.449 1.00 57.44 88 GLU A C 1
ATOM 701 O O . GLU A 1 88 ? -7.537 -18.088 1.600 1.00 57.44 88 GLU A O 1
ATOM 706 N N . VAL A 1 89 ? -7.130 -18.027 -0.594 1.00 55.38 89 VAL A N 1
ATOM 707 C CA . VAL A 1 89 ? -5.666 -18.150 -0.463 1.00 55.38 89 VAL A CA 1
ATOM 708 C C . VAL A 1 89 ? -5.042 -16.929 0.202 1.00 55.38 89 VAL A C 1
ATOM 710 O O . VAL A 1 89 ? -4.141 -17.097 1.020 1.00 55.38 89 VAL A O 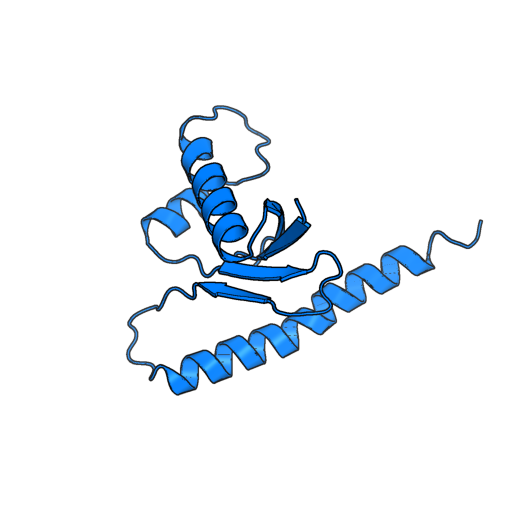1
ATOM 713 N N . VAL A 1 90 ? -5.494 -15.719 -0.119 1.00 53.59 90 VAL A N 1
ATOM 714 C CA . VAL A 1 90 ? -5.011 -14.476 0.494 1.00 53.59 90 VAL A CA 1
ATOM 715 C C . VAL A 1 90 ? -5.474 -14.397 1.937 1.00 53.59 90 VAL A C 1
ATOM 717 O O . VAL A 1 90 ? -4.642 -14.159 2.804 1.00 53.59 90 VAL A O 1
ATOM 720 N N . THR A 1 91 ? -6.743 -14.695 2.227 1.00 54.72 91 THR A N 1
ATOM 721 C CA . THR A 1 91 ? -7.243 -14.760 3.608 1.00 54.72 91 THR A CA 1
ATOM 722 C C . THR A 1 91 ? -6.469 -15.804 4.404 1.00 54.72 91 THR A C 1
ATOM 724 O O . THR A 1 91 ? -5.978 -15.505 5.484 1.00 54.72 91 THR A O 1
ATOM 727 N N . ARG A 1 92 ? -6.250 -17.001 3.849 1.00 53.81 92 ARG A N 1
ATOM 728 C CA . ARG A 1 92 ? -5.478 -18.063 4.504 1.00 53.81 92 ARG A CA 1
ATOM 729 C C . ARG A 1 92 ? -4.007 -17.694 4.672 1.00 53.81 92 ARG A C 1
ATOM 731 O O . ARG A 1 92 ? -3.435 -17.967 5.719 1.00 53.81 92 ARG A O 1
ATOM 738 N N . ARG A 1 93 ? -3.375 -17.075 3.669 1.00 54.84 93 ARG A N 1
ATOM 739 C CA . ARG A 1 93 ? -1.984 -16.611 3.772 1.00 54.84 93 ARG A CA 1
ATOM 740 C C . ARG A 1 93 ? -1.862 -15.513 4.811 1.00 54.84 93 ARG A C 1
ATOM 742 O O . ARG A 1 93 ? -0.979 -15.639 5.639 1.00 54.84 93 ARG A O 1
ATOM 749 N N . LEU A 1 94 ? -2.758 -14.528 4.822 1.00 56.22 94 LEU A N 1
ATOM 750 C CA . LEU A 1 94 ? -2.783 -13.461 5.821 1.00 56.22 94 LEU A CA 1
ATOM 751 C C . LEU A 1 94 ? -3.030 -14.002 7.223 1.00 56.22 94 LEU A C 1
ATOM 753 O O . LEU A 1 94 ? -2.282 -13.677 8.132 1.00 56.22 94 LEU A O 1
ATOM 757 N N . VAL A 1 95 ? -4.005 -14.890 7.401 1.00 55.31 95 VAL A N 1
ATOM 758 C CA . VAL A 1 95 ? -4.254 -15.559 8.685 1.00 55.31 95 VAL A CA 1
ATOM 759 C C . VAL A 1 95 ? -3.056 -16.404 9.126 1.00 55.31 95 VAL A C 1
ATOM 761 O O . VAL A 1 95 ? -2.834 -16.532 10.320 1.00 55.31 95 VAL A O 1
ATOM 764 N N . ASN A 1 96 ? -2.254 -16.941 8.203 1.00 48.81 96 ASN A N 1
ATOM 765 C CA . ASN A 1 96 ? -1.069 -17.735 8.540 1.00 48.81 96 ASN A CA 1
ATOM 766 C C . ASN A 1 96 ? 0.202 -16.894 8.751 1.00 48.81 96 ASN A C 1
ATOM 768 O O . ASN A 1 96 ? 1.057 -17.290 9.539 1.00 48.81 96 ASN A O 1
ATOM 772 N N . THR A 1 97 ? 0.359 -15.750 8.078 1.00 50.84 97 THR A N 1
ATOM 773 C CA . THR A 1 97 ? 1.511 -14.851 8.266 1.00 50.84 97 THR A CA 1
ATOM 774 C C . THR A 1 97 ? 1.292 -13.825 9.371 1.00 50.84 97 THR A C 1
ATOM 776 O O . THR A 1 97 ? 2.268 -13.389 9.976 1.00 50.84 97 THR A O 1
ATOM 779 N N . MET A 1 98 ? 0.048 -13.462 9.696 1.00 51.19 98 MET A N 1
ATOM 780 C CA . MET A 1 98 ? -0.242 -12.539 10.798 1.00 51.19 98 MET A CA 1
ATOM 781 C C . MET A 1 98 ? 0.234 -13.066 12.161 1.00 51.19 98 MET A C 1
ATOM 783 O O . MET A 1 98 ? 0.881 -12.296 12.857 1.00 51.19 98 MET A O 1
ATOM 787 N N . PRO A 1 99 ? 0.035 -14.340 12.552 1.00 50.12 99 PRO A N 1
ATOM 788 C CA . PRO A 1 99 ? 0.577 -14.873 13.799 1.00 50.12 99 PRO A CA 1
ATOM 789 C C . PRO A 1 99 ? 2.101 -14.787 13.861 1.00 50.12 99 PRO A C 1
ATOM 791 O O . PRO A 1 99 ? 2.632 -14.449 14.908 1.00 50.12 99 PRO A O 1
ATOM 794 N N . ALA A 1 100 ? 2.810 -15.002 12.746 1.00 48.38 100 ALA A N 1
ATOM 795 C CA . ALA A 1 100 ? 4.266 -14.848 12.702 1.00 48.38 100 ALA A CA 1
ATOM 796 C C . ALA A 1 100 ? 4.691 -13.376 12.890 1.00 48.38 100 ALA A C 1
ATOM 798 O O . ALA A 1 100 ? 5.576 -13.083 13.689 1.00 48.38 100 ALA A O 1
ATOM 799 N N . LEU A 1 101 ? 3.993 -12.439 12.238 1.00 43.72 101 LEU A N 1
ATOM 800 C CA . LEU A 1 101 ? 4.235 -10.994 12.361 1.00 43.72 101 LEU A CA 1
ATOM 801 C C . LEU A 1 101 ? 3.783 -10.397 13.710 1.00 43.72 101 LEU A C 1
ATOM 803 O O . LEU A 1 101 ? 4.244 -9.317 14.086 1.00 43.72 101 LEU A O 1
ATOM 807 N N . VAL A 1 102 ? 2.862 -11.060 14.417 1.00 46.66 102 VAL A N 1
ATOM 808 C CA . VAL A 1 102 ? 2.371 -10.688 15.755 1.00 46.66 102 VAL A CA 1
ATOM 809 C C . VAL A 1 102 ? 3.247 -11.315 16.849 1.00 46.66 102 VAL A C 1
ATOM 811 O O . VAL A 1 102 ? 3.594 -10.629 17.809 1.00 46.66 102 VAL A O 1
ATOM 814 N N . SER A 1 103 ? 3.681 -12.571 16.694 1.00 42.97 103 SER A N 1
ATOM 815 C CA . SER A 1 103 ? 4.572 -13.248 17.647 1.00 42.97 103 SER A CA 1
ATOM 816 C C . SER A 1 103 ? 5.974 -12.647 17.687 1.00 42.97 103 SER A C 1
ATOM 818 O O . SER A 1 103 ? 6.522 -12.526 18.781 1.00 42.97 103 SER A O 1
ATOM 820 N N . GLU A 1 104 ? 6.540 -12.202 16.558 1.00 42.50 104 GLU A N 1
ATOM 821 C CA . GLU A 1 104 ? 7.838 -11.510 16.584 1.00 42.50 104 GLU A CA 1
ATOM 822 C C . GLU A 1 104 ? 7.777 -10.195 17.383 1.00 42.50 104 GLU A C 1
ATOM 824 O O . GLU A 1 104 ? 8.737 -9.846 18.056 1.00 42.50 104 GLU A O 1
ATOM 829 N N . HIS A 1 105 ? 6.646 -9.480 17.398 1.00 39.91 105 HIS A N 1
ATOM 830 C CA . HIS A 1 105 ? 6.506 -8.255 18.202 1.00 39.91 105 HIS A CA 1
ATOM 831 C C . HIS A 1 105 ? 6.185 -8.505 19.680 1.00 39.91 105 HIS A C 1
ATOM 833 O O . HIS A 1 105 ? 6.579 -7.697 20.520 1.00 39.91 105 HIS A O 1
ATOM 839 N N . LEU A 1 106 ? 5.513 -9.610 20.015 1.00 37.72 106 LEU A N 1
ATOM 840 C CA . LEU A 1 106 ? 5.285 -9.978 21.414 1.00 37.72 106 LEU A CA 1
ATOM 841 C C . LEU A 1 106 ? 6.580 -10.431 22.102 1.00 37.72 106 LEU A C 1
ATOM 843 O O . LEU A 1 106 ? 6.764 -10.111 23.270 1.00 37.72 106 LEU A O 1
ATOM 847 N N . TYR A 1 107 ? 7.503 -11.079 21.380 1.00 35.38 107 TYR A N 1
ATOM 848 C CA . TYR A 1 107 ? 8.793 -11.497 21.945 1.00 35.38 107 TYR A CA 1
ATOM 849 C C . TYR A 1 107 ? 9.719 -10.306 22.258 1.00 35.38 107 TYR A C 1
ATOM 851 O O . TYR A 1 107 ? 10.324 -10.256 23.327 1.00 35.38 107 TYR A O 1
ATOM 859 N N . TYR A 1 108 ? 9.771 -9.291 21.385 1.00 40.06 108 TYR A N 1
ATOM 860 C CA . TYR A 1 108 ? 10.600 -8.095 21.606 1.00 40.06 108 TYR A CA 1
ATOM 861 C C . TYR A 1 108 ? 10.060 -7.132 22.680 1.00 40.06 108 TYR A C 1
ATOM 863 O O . TYR A 1 108 ? 10.806 -6.270 23.146 1.00 40.06 108 TYR A O 1
ATOM 871 N N . GLN A 1 109 ? 8.791 -7.246 23.091 1.00 37.62 109 GLN A N 1
ATOM 872 C CA . GLN A 1 109 ? 8.243 -6.430 24.184 1.00 37.62 109 GLN A CA 1
ATOM 873 C C . GLN A 1 109 ? 8.420 -7.064 25.569 1.00 37.62 109 GLN A C 1
ATOM 875 O O . GLN A 1 109 ? 8.496 -6.326 26.550 1.00 37.62 109 GLN A O 1
ATOM 880 N N . THR A 1 110 ? 8.539 -8.391 25.669 1.00 39.62 110 THR A N 1
ATOM 881 C CA . THR A 1 110 ? 8.767 -9.074 26.954 1.00 39.62 110 THR A CA 1
ATOM 882 C C . THR A 1 110 ? 10.217 -9.028 27.439 1.00 39.62 110 THR A C 1
ATOM 884 O O . THR A 1 110 ? 10.433 -9.048 28.646 1.00 39.62 110 THR A O 1
ATOM 887 N N . ASP A 1 111 ? 11.205 -8.875 26.553 1.00 41.28 111 ASP A N 1
ATOM 888 C CA . ASP A 1 111 ? 12.628 -8.913 26.945 1.00 41.28 111 ASP A CA 1
ATOM 889 C C . ASP A 1 111 ? 13.212 -7.553 27.387 1.00 41.28 111 ASP A C 1
ATOM 891 O O . ASP A 1 111 ? 14.368 -7.470 27.803 1.00 41.28 111 ASP A O 1
ATOM 895 N N . HIS A 1 112 ? 12.423 -6.472 27.361 1.00 41.31 112 HIS A N 1
ATOM 896 C CA . HIS A 1 112 ? 12.865 -5.133 27.792 1.00 41.31 112 HIS A CA 1
ATOM 897 C C . HIS A 1 112 ? 12.106 -4.569 29.003 1.00 41.31 112 HIS A C 1
ATOM 899 O O . HIS A 1 112 ? 12.227 -3.384 29.301 1.00 41.31 112 HIS A O 1
ATOM 905 N N . THR A 1 113 ? 11.350 -5.400 29.733 1.00 41.00 113 THR A N 1
ATOM 906 C CA . THR A 1 113 ? 10.681 -4.999 30.993 1.00 41.00 113 THR A CA 1
ATOM 907 C C . THR A 1 113 ? 11.202 -5.704 32.249 1.00 41.00 113 THR A C 1
ATOM 909 O O . THR A 1 113 ? 10.571 -5.635 33.302 1.00 41.00 113 THR A O 1
ATOM 912 N N . THR A 1 114 ? 12.387 -6.310 32.183 1.00 45.56 114 THR A N 1
ATOM 913 C CA . THR A 1 114 ? 13.147 -6.728 33.372 1.00 45.56 114 THR A CA 1
ATOM 914 C C . THR A 1 114 ? 14.604 -6.299 33.254 1.00 45.56 114 THR A C 1
ATOM 916 O O . THR A 1 114 ? 15.457 -7.080 32.838 1.00 45.56 114 THR A O 1
ATOM 919 N N . ALA A 1 115 ? 14.866 -5.045 33.623 1.00 37.09 115 ALA A N 1
ATOM 920 C CA . ALA A 1 115 ? 16.129 -4.563 34.181 1.00 37.09 115 ALA A CA 1
ATOM 921 C C . ALA A 1 115 ? 15.855 -3.287 34.986 1.00 37.09 115 ALA A C 1
ATOM 923 O O . ALA A 1 115 ? 15.123 -2.418 34.459 1.00 37.09 115 ALA A O 1
#